Protein AF-A0A2I0DUN9-F1 (afdb_monomer)

Radius of gyration: 20.66 Å; Cα contacts (8 Å, |Δi|>4): 141; chains: 1; bounding box: 55×34×54 Å

Sequence (148 aa):
MINYHPNDDMLLEHAKGCLNLAMTTALSAHCELCSICQEKLTTMTQQHAHIALIEEDAAADELETSIDLDDMLNSIMLLTPSSASKRQSKSAIVTVKGHEYQLPNALRQQISGTWNGLGKISRMRLETDSGEARASLLHIEAGGEIPE

Nearest PDB structures (foldseek):
  5nct-assembly1_A  TM=4.326E-01  e=4.757E+00  Tannerella forsythia
  5v7k-assembly1_A  TM=4.920E-01  e=5.375E+00  Saccharomyces cerevisiae S288C
  6d0r-assembly1_A  TM=4.954E-01  e=8.764E+00  Saccharomyces cerevisiae S288C
  7u1a-assembly1_H  TM=4.556E-01  e=8.764E+00  Saccharomyces cerevisiae
  6cx4-assembly1_A  TM=4.217E-01  e=6.864E+00  Saccharomyces cerevisiae S288C

Mean predicted aligned error: 9.02 Å

pLDDT: mean 83.7, std 13.74, range [50.0, 97.81]

Secondary structure (DSSP, 8-state):
-------HHHHHHHHTT-S-HHHHHHHHHHHHH-HHHHHHHHHHHHHHHHIIIII-TTTHHHHTTT--HHHHHHHHHHS------TT----EEEEETTEEEEE-GGGTTT--PPEEEETTEEEEEPP-SSTT---EEEEE-TT-----

Solvent-accessible surface area (backbone atoms only — not comparable to full-atom values): 9129 Å² total; per-residue (Å²): 136,85,90,79,75,82,57,69,67,62,45,48,36,50,52,71,65,74,50,58,64,38,57,42,36,53,50,48,31,45,32,76,75,29,69,70,54,35,52,53,37,52,53,50,34,49,54,52,49,48,48,63,68,63,70,46,55,84,60,49,76,67,54,72,79,74,64,63,63,65,61,54,49,49,53,59,70,66,51,69,84,70,82,65,63,70,75,70,79,64,72,37,64,47,76,58,96,93,42,78,44,84,49,48,76,57,50,42,88,39,74,79,56,62,81,49,65,64,91,47,38,34,38,26,55,38,80,43,92,54,90,89,45,84,38,63,54,76,49,69,43,94,94,46,78,84,80,132

Structure (mmCIF,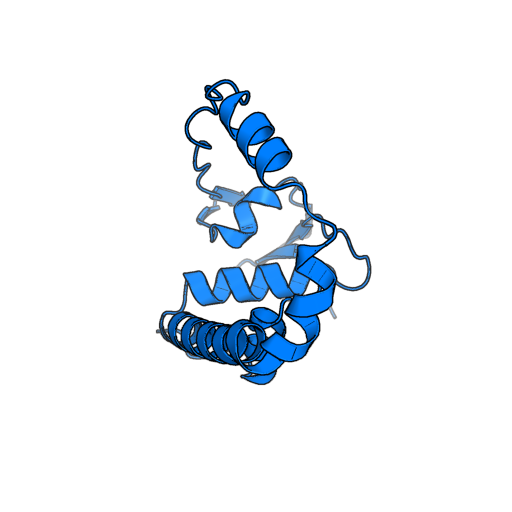 N/CA/C/O backbone):
data_AF-A0A2I0DUN9-F1
#
_entry.id   AF-A0A2I0DUN9-F1
#
loop_
_atom_site.group_PDB
_atom_site.id
_atom_site.type_symbol
_atom_site.label_atom_id
_atom_site.label_alt_id
_atom_site.label_comp_id
_atom_site.label_asym_id
_atom_site.label_entity_id
_atom_site.label_seq_id
_atom_site.pdbx_PDB_ins_code
_atom_site.Cartn_x
_atom_site.Cartn_y
_atom_site.Cartn_z
_atom_site.occupancy
_atom_site.B_iso_or_equiv
_atom_site.auth_seq_id
_atom_site.auth_comp_id
_atom_site.auth_asym_id
_atom_site.auth_atom_id
_atom_site.pdbx_PDB_model_num
ATOM 1 N N . MET A 1 1 ? -4.343 -17.302 5.606 1.00 76.25 1 MET A N 1
ATOM 2 C CA . MET A 1 1 ? -4.555 -17.361 4.146 1.00 76.25 1 MET A CA 1
ATOM 3 C C . MET A 1 1 ? -5.487 -16.222 3.782 1.00 76.25 1 MET A C 1
ATOM 5 O O . MET A 1 1 ? -6.520 -16.088 4.426 1.00 76.25 1 MET A O 1
ATOM 9 N N . ILE A 1 2 ? -5.069 -15.345 2.873 1.00 92.25 2 ILE A N 1
ATOM 10 C CA . ILE A 1 2 ? -5.893 -14.232 2.390 1.00 92.25 2 ILE A CA 1
ATOM 11 C C . ILE A 1 2 ? -6.719 -14.774 1.224 1.00 92.25 2 ILE A C 1
ATOM 13 O O . ILE A 1 2 ? -6.141 -15.350 0.312 1.00 92.25 2 ILE A O 1
ATOM 17 N N . ASN A 1 3 ? -8.043 -14.625 1.287 1.00 95.50 3 ASN A N 1
ATOM 18 C CA . ASN A 1 3 ? -8.964 -15.171 0.279 1.00 95.50 3 ASN A CA 1
ATOM 19 C C . ASN A 1 3 ? -9.437 -14.123 -0.740 1.00 95.50 3 ASN A C 1
ATOM 21 O O . ASN A 1 3 ? -10.031 -14.478 -1.751 1.00 95.50 3 ASN A O 1
ATOM 25 N N . TYR A 1 4 ? -9.216 -12.840 -0.452 1.00 96.19 4 TYR A N 1
ATOM 26 C CA . TYR A 1 4 ? -9.645 -11.727 -1.291 1.00 96.19 4 TYR A CA 1
ATOM 27 C C . TYR A 1 4 ? -8.421 -10.956 -1.760 1.00 96.19 4 TYR A C 1
ATOM 29 O O . TYR A 1 4 ? -7.618 -10.509 -0.938 1.00 96.19 4 TYR A O 1
ATOM 37 N N . HIS A 1 5 ? -8.303 -10.807 -3.074 1.00 96.38 5 HIS A N 1
ATOM 38 C CA . HIS A 1 5 ? -7.182 -10.150 -3.731 1.00 96.38 5 HIS A CA 1
ATOM 39 C C . HIS A 1 5 ? -7.683 -8.943 -4.533 1.00 96.38 5 HIS A C 1
ATOM 41 O O . HIS A 1 5 ? -8.818 -8.973 -5.019 1.00 96.38 5 HIS A O 1
ATOM 47 N N . PRO A 1 6 ? -6.861 -7.892 -4.689 1.00 95.81 6 PRO A N 1
ATOM 48 C CA . PRO A 1 6 ? -7.092 -6.861 -5.692 1.00 95.81 6 PRO A CA 1
ATOM 49 C C . PRO A 1 6 ? -7.238 -7.480 -7.084 1.00 95.81 6 PRO A C 1
ATOM 51 O O . PRO A 1 6 ? -6.671 -8.545 -7.349 1.00 95.81 6 PRO A O 1
ATOM 54 N N . ASN A 1 7 ? -7.982 -6.817 -7.972 1.00 95.88 7 ASN A N 1
ATOM 55 C CA . ASN A 1 7 ? -8.024 -7.255 -9.364 1.00 95.88 7 ASN A CA 1
ATOM 56 C C . ASN A 1 7 ? -6.652 -7.025 -10.033 1.00 95.88 7 ASN A C 1
ATOM 58 O O . ASN A 1 7 ? -5.837 -6.221 -9.566 1.00 95.88 7 ASN A O 1
ATOM 62 N N . ASP A 1 8 ? -6.410 -7.735 -11.132 1.00 95.81 8 ASP A N 1
ATOM 63 C CA . ASP A 1 8 ? -5.129 -7.657 -11.831 1.00 95.81 8 ASP A CA 1
ATOM 64 C C . ASP A 1 8 ? -4.909 -6.282 -12.499 1.00 95.81 8 ASP A C 1
ATOM 66 O O . ASP A 1 8 ? -3.781 -5.798 -12.498 1.00 95.81 8 ASP A O 1
ATOM 70 N N . ASP A 1 9 ? -5.959 -5.591 -12.964 1.00 96.19 9 ASP A N 1
ATOM 71 C CA . ASP A 1 9 ? -5.844 -4.228 -13.519 1.00 96.19 9 ASP A CA 1
ATOM 72 C C . ASP A 1 9 ? -5.327 -3.219 -12.479 1.00 96.19 9 ASP A C 1
ATOM 74 O O . ASP A 1 9 ? -4.479 -2.387 -12.780 1.00 96.19 9 ASP A O 1
ATOM 78 N N . MET A 1 10 ? -5.785 -3.304 -11.228 1.00 95.25 10 MET A N 1
ATOM 79 C CA . MET A 1 10 ? -5.327 -2.452 -10.131 1.00 95.25 10 MET A CA 1
ATOM 80 C C . MET A 1 10 ? -3.856 -2.714 -9.812 1.00 95.25 10 MET A C 1
ATOM 82 O O . MET A 1 10 ? -3.110 -1.770 -9.562 1.00 95.25 10 MET A O 1
ATOM 86 N N . LEU A 1 11 ? -3.427 -3.980 -9.816 1.00 96.50 11 LEU A N 1
ATOM 87 C CA . LEU A 1 11 ? -2.017 -4.331 -9.625 1.00 96.50 11 LEU A CA 1
ATOM 88 C C . LEU A 1 11 ? -1.153 -3.827 -10.784 1.00 96.50 11 LEU A C 1
ATOM 90 O O . LEU A 1 11 ? -0.044 -3.353 -10.548 1.00 96.50 11 LEU A O 1
ATOM 94 N N . LEU A 1 12 ? -1.676 -3.865 -12.009 1.00 95.88 12 LEU A N 1
ATOM 95 C CA . LEU A 1 12 ? -1.002 -3.354 -13.194 1.00 95.88 12 LEU A CA 1
ATOM 96 C C . LEU A 1 12 ? -0.828 -1.830 -13.137 1.00 95.88 12 LEU A C 1
ATOM 98 O O . LEU A 1 12 ? 0.276 -1.325 -13.321 1.00 95.88 12 LEU A O 1
ATOM 102 N N . GLU A 1 13 ? -1.889 -1.087 -12.823 1.00 95.81 13 GLU A N 1
ATOM 103 C CA . GLU A 1 13 ? -1.825 0.371 -12.654 1.00 95.81 13 GLU A CA 1
ATOM 104 C C . GLU A 1 13 ? -0.923 0.774 -11.479 1.00 95.81 13 GLU A C 1
ATOM 106 O O . GLU A 1 13 ? -0.237 1.796 -11.535 1.00 95.81 13 GLU A O 1
ATOM 111 N N . HIS A 1 14 ? -0.861 -0.053 -10.430 1.00 96.38 14 HIS A N 1
ATOM 112 C CA . HIS A 1 14 ? 0.099 0.125 -9.345 1.00 96.38 14 HIS A CA 1
ATOM 113 C C . HIS A 1 14 ? 1.543 -0.083 -9.816 1.00 96.38 14 HIS A C 1
ATOM 115 O O . HIS A 1 14 ? 2.398 0.740 -9.493 1.00 96.38 14 HIS A O 1
ATOM 121 N N . ALA A 1 15 ? 1.812 -1.129 -10.607 1.00 95.62 15 ALA A N 1
ATOM 122 C CA . ALA A 1 15 ? 3.133 -1.404 -11.175 1.00 95.62 15 ALA A CA 1
ATOM 123 C C . ALA A 1 15 ? 3.625 -0.265 -12.084 1.00 95.62 15 ALA A C 1
ATOM 125 O O . ALA A 1 15 ? 4.809 0.063 -12.076 1.00 95.62 15 ALA A O 1
ATOM 126 N N . LYS A 1 16 ? 2.710 0.370 -12.827 1.00 93.62 16 LYS A N 1
ATOM 127 C CA . LYS A 1 16 ? 2.991 1.544 -13.671 1.00 93.62 16 LYS A CA 1
ATOM 128 C C . LYS A 1 16 ? 3.138 2.856 -12.891 1.00 93.62 16 LYS A C 1
ATOM 130 O O . LYS A 1 16 ? 3.576 3.849 -13.459 1.00 93.62 16 LYS A O 1
ATOM 135 N N . GLY A 1 17 ? 2.744 2.893 -11.616 1.00 92.50 17 GLY A N 1
ATOM 136 C CA . GLY A 1 17 ? 2.734 4.122 -10.818 1.00 92.50 17 GLY A CA 1
ATOM 137 C C . GLY A 1 17 ? 1.606 5.101 -11.173 1.00 92.50 17 GLY A C 1
ATOM 138 O O . GLY A 1 17 ? 1.734 6.292 -10.908 1.00 92.50 17 GLY A O 1
ATOM 139 N N . CYS A 1 18 ? 0.499 4.624 -11.753 1.00 92.81 18 CYS A N 1
ATOM 140 C CA . CYS A 1 18 ? -0.605 5.462 -12.244 1.00 92.81 18 CYS A CA 1
ATOM 141 C C . CYS A 1 18 ? -1.753 5.658 -11.234 1.00 92.81 18 CYS A C 1
ATOM 143 O O . CYS A 1 18 ? -2.739 6.333 -11.528 1.00 92.81 18 CYS A O 1
ATOM 145 N N . LEU A 1 19 ? -1.656 5.074 -10.037 1.00 92.38 19 LEU A N 1
ATOM 146 C CA . LEU A 1 19 ? -2.688 5.179 -9.005 1.00 92.38 19 LEU A CA 1
ATOM 147 C C . LEU A 1 19 ? -2.474 6.379 -8.079 1.00 92.38 19 LEU A C 1
ATOM 149 O O . LEU A 1 19 ? -1.350 6.713 -7.703 1.00 92.38 19 LEU A O 1
ATOM 153 N N . ASN A 1 20 ? -3.580 6.966 -7.612 1.00 91.69 20 ASN A N 1
ATOM 154 C CA . ASN A 1 20 ? -3.532 7.983 -6.564 1.00 91.69 20 ASN A CA 1
ATOM 155 C C . ASN A 1 20 ? -2.907 7.438 -5.267 1.00 91.69 20 ASN A C 1
ATOM 157 O O . ASN A 1 20 ? -2.910 6.234 -4.996 1.00 91.69 20 ASN A O 1
ATOM 161 N N . LEU A 1 21 ? -2.418 8.351 -4.426 1.00 90.19 21 LEU A N 1
ATOM 162 C CA . LEU A 1 21 ? -1.692 8.002 -3.206 1.00 90.19 21 LEU A CA 1
ATOM 163 C C . LEU A 1 21 ? -2.498 7.090 -2.266 1.00 90.19 21 LEU A C 1
ATOM 165 O O . LEU A 1 21 ? -1.939 6.161 -1.694 1.00 90.19 21 LEU A O 1
ATOM 169 N N . ALA A 1 22 ? -3.809 7.314 -2.129 1.00 90.69 22 ALA A N 1
ATOM 170 C CA . ALA A 1 22 ? -4.656 6.496 -1.262 1.00 90.69 22 ALA A CA 1
ATOM 171 C C . ALA A 1 22 ? -4.697 5.025 -1.716 1.00 90.69 22 ALA A C 1
ATOM 173 O O . ALA A 1 22 ? -4.542 4.117 -0.896 1.00 90.69 22 ALA A O 1
ATOM 174 N N . MET A 1 23 ? -4.890 4.788 -3.017 1.00 92.19 23 MET A N 1
ATOM 175 C CA . MET A 1 23 ? -4.934 3.444 -3.600 1.00 92.19 23 MET A CA 1
ATOM 176 C C . MET A 1 23 ? -3.557 2.782 -3.608 1.00 92.19 23 MET A C 1
ATOM 178 O O . MET A 1 23 ? -3.442 1.611 -3.247 1.00 92.19 23 MET A O 1
ATOM 182 N N . THR A 1 24 ? -2.512 3.543 -3.937 1.00 93.19 24 THR A N 1
ATOM 183 C CA . THR A 1 24 ? -1.117 3.089 -3.890 1.00 93.19 24 THR A CA 1
ATOM 184 C C . THR A 1 24 ? -0.757 2.590 -2.493 1.00 93.19 24 THR A C 1
ATOM 186 O O . THR A 1 24 ? -0.285 1.464 -2.358 1.00 93.19 24 THR A O 1
ATOM 189 N N . THR A 1 25 ? -1.074 3.350 -1.439 1.00 91.56 25 THR A N 1
ATOM 190 C CA . THR A 1 25 ? -0.856 2.912 -0.053 1.00 91.56 25 THR A CA 1
ATOM 191 C C . THR A 1 25 ? -1.589 1.606 0.259 1.00 91.56 25 THR A C 1
ATOM 193 O O . THR A 1 25 ? -1.006 0.701 0.859 1.00 91.56 25 THR A O 1
ATOM 196 N N . ALA A 1 26 ? -2.866 1.492 -0.123 1.00 92.56 26 ALA A N 1
ATOM 197 C CA . ALA A 1 26 ? -3.679 0.314 0.178 1.00 92.56 26 ALA A CA 1
ATOM 198 C C . ALA A 1 26 ? -3.141 -0.954 -0.507 1.00 92.56 26 ALA A C 1
ATOM 200 O O . ALA A 1 26 ? -3.044 -2.005 0.131 1.00 92.56 26 ALA A O 1
ATOM 201 N N . LEU A 1 27 ? -2.752 -0.856 -1.781 1.00 95.62 27 LEU A N 1
ATOM 202 C CA . LEU A 1 27 ? -2.182 -1.977 -2.528 1.00 95.62 27 LEU A CA 1
ATOM 203 C C . LEU A 1 27 ? -0.792 -2.353 -2.026 1.00 95.62 27 LEU A C 1
ATOM 205 O O . LEU A 1 27 ? -0.536 -3.536 -1.820 1.00 95.62 27 LEU A O 1
ATOM 209 N N . SER A 1 28 ? 0.072 -1.378 -1.734 1.00 94.75 28 SER A N 1
ATOM 210 C CA . SER A 1 28 ? 1.381 -1.654 -1.135 1.00 94.75 28 SER A CA 1
ATOM 211 C C . SER A 1 28 ? 1.239 -2.373 0.210 1.00 94.75 28 SER A C 1
ATOM 213 O O . SER A 1 28 ? 1.896 -3.386 0.443 1.00 94.75 28 SER A O 1
ATOM 215 N N . ALA A 1 29 ? 0.315 -1.922 1.067 1.00 94.12 29 ALA A N 1
ATOM 216 C CA . ALA A 1 29 ? 0.013 -2.586 2.333 1.00 94.12 29 ALA A CA 1
ATOM 217 C C . ALA A 1 29 ? -0.496 -4.026 2.133 1.00 94.12 29 ALA A C 1
ATOM 219 O O . ALA A 1 29 ? -0.113 -4.925 2.880 1.00 94.12 29 ALA A O 1
ATOM 220 N N . HIS A 1 30 ? -1.335 -4.264 1.120 1.00 96.25 30 HIS A N 1
ATOM 221 C CA . HIS A 1 30 ? -1.812 -5.605 0.792 1.00 96.25 30 HIS A CA 1
ATOM 222 C C . HIS A 1 30 ? -0.684 -6.514 0.2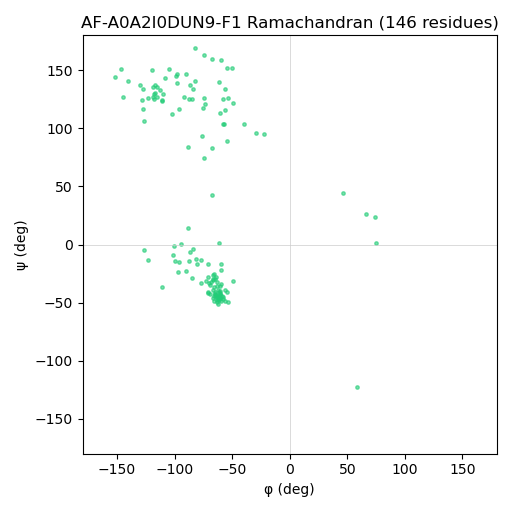85 1.00 96.25 30 HIS A C 1
ATOM 224 O O . HIS A 1 30 ? -0.570 -7.647 0.746 1.00 96.25 30 HIS A O 1
ATOM 230 N N . CYS A 1 31 ? 0.162 -6.033 -0.629 1.00 95.94 31 CYS A N 1
ATOM 231 C CA . CYS A 1 31 ? 1.285 -6.796 -1.176 1.00 95.94 31 CYS A CA 1
ATOM 232 C C . CYS A 1 31 ? 2.340 -7.131 -0.111 1.00 95.94 31 CYS A C 1
ATOM 234 O O . CYS A 1 31 ? 2.953 -8.187 -0.183 1.00 95.94 31 CYS A O 1
ATOM 236 N N . GLU A 1 32 ? 2.509 -6.301 0.921 1.00 93.88 32 GLU A N 1
ATOM 237 C CA . GLU A 1 32 ? 3.349 -6.653 2.075 1.00 93.88 32 GLU A CA 1
ATOM 238 C C . GLU A 1 32 ? 2.783 -7.815 2.909 1.00 93.88 32 GLU A C 1
ATOM 240 O O . GLU A 1 32 ? 3.542 -8.573 3.511 1.00 93.88 32 GLU A O 1
ATOM 245 N N . LEU A 1 33 ? 1.456 -7.960 2.963 1.00 93.31 33 LEU A N 1
ATOM 246 C CA . LEU A 1 33 ? 0.776 -8.991 3.755 1.00 93.31 33 LEU A CA 1
ATOM 247 C C . LEU A 1 33 ? 0.410 -10.244 2.942 1.00 93.31 33 LEU A C 1
ATOM 249 O O . LEU A 1 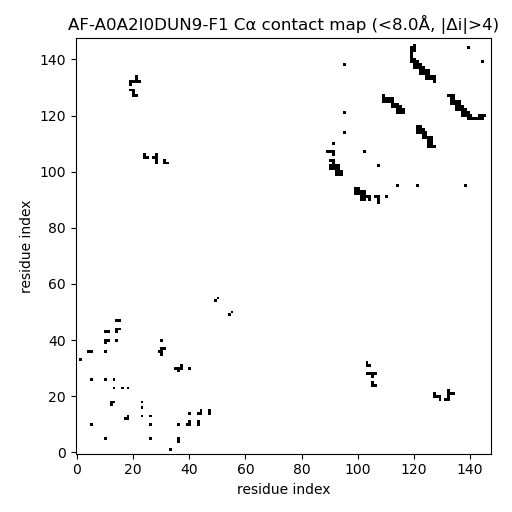33 ? 0.070 -11.276 3.524 1.00 93.31 33 LEU A O 1
ATOM 253 N N . CYS A 1 34 ? 0.448 -10.169 1.609 1.00 96.75 34 CYS A N 1
ATOM 254 C CA . CYS A 1 34 ? 0.001 -11.218 0.700 1.00 96.75 34 CYS A CA 1
ATOM 255 C C . CYS A 1 34 ? 1.093 -11.598 -0.306 1.00 96.75 34 CYS A C 1
ATOM 257 O O . CYS A 1 34 ? 1.306 -10.894 -1.293 1.00 96.75 34 CYS A O 1
ATOM 259 N N . SER A 1 35 ? 1.707 -12.770 -0.119 1.00 96.00 35 SER A N 1
ATOM 260 C CA . SER A 1 35 ? 2.753 -13.282 -1.017 1.00 96.00 35 SER A CA 1
ATOM 261 C C . SER A 1 35 ? 2.281 -13.467 -2.464 1.00 96.00 35 SER A C 1
ATOM 263 O O . SER A 1 35 ? 3.044 -13.216 -3.387 1.00 96.00 35 SER A O 1
ATOM 265 N N . ILE A 1 36 ? 1.014 -13.845 -2.674 1.00 97.12 36 ILE A N 1
ATOM 266 C CA . ILE A 1 36 ? 0.431 -14.029 -4.016 1.00 97.12 36 ILE A CA 1
ATOM 267 C C . ILE A 1 36 ? 0.415 -12.699 -4.779 1.00 97.12 36 ILE A C 1
ATOM 269 O O . ILE A 1 36 ? 0.838 -12.626 -5.930 1.00 97.12 36 ILE A O 1
ATOM 273 N N . CYS A 1 37 ? -0.057 -11.629 -4.136 1.00 97.81 37 CYS A N 1
ATOM 274 C CA . CYS A 1 37 ? -0.116 -10.310 -4.763 1.00 97.81 37 CYS A CA 1
ATOM 275 C C . CYS A 1 37 ? 1.275 -9.681 -4.901 1.00 97.81 37 CYS A C 1
ATOM 277 O O . CYS A 1 37 ? 1.523 -8.978 -5.876 1.00 97.81 37 CYS A O 1
ATOM 279 N N . GLN A 1 38 ? 2.193 -9.974 -3.976 1.00 97.19 38 GLN A N 1
ATOM 280 C CA . GLN A 1 38 ? 3.594 -9.570 -4.081 1.00 97.19 38 GLN A CA 1
ATOM 281 C C . GLN A 1 38 ? 4.276 -10.176 -5.313 1.00 97.19 38 GLN A C 1
ATOM 283 O O . GLN A 1 38 ? 4.963 -9.467 -6.049 1.00 97.19 38 GLN A O 1
ATOM 288 N N . GLU A 1 39 ? 4.082 -11.475 -5.545 1.00 97.81 39 GLU A N 1
ATOM 289 C CA . GLU A 1 39 ? 4.645 -12.179 -6.697 1.00 97.81 39 GLU A CA 1
ATOM 290 C C . GLU A 1 39 ? 4.083 -11.615 -8.006 1.00 97.81 39 GLU A C 1
ATOM 292 O O . GLU A 1 39 ? 4.855 -11.198 -8.868 1.00 97.81 39 GLU A O 1
ATOM 297 N N . LYS A 1 40 ? 2.752 -11.471 -8.104 1.00 97.56 40 LYS A N 1
ATOM 298 C CA . LYS A 1 40 ? 2.091 -10.841 -9.260 1.00 97.56 40 LYS A CA 1
ATOM 299 C C . LYS A 1 40 ? 2.637 -9.446 -9.562 1.00 97.56 40 LYS A C 1
ATOM 301 O O . LYS A 1 40 ? 2.993 -9.168 -10.705 1.00 97.56 40 LYS A O 1
ATOM 306 N N . LEU A 1 41 ? 2.728 -8.588 -8.543 1.00 97.44 41 LEU A N 1
ATOM 307 C CA . LEU A 1 41 ? 3.251 -7.231 -8.694 1.00 97.44 41 LEU A CA 1
ATOM 308 C C . LEU A 1 41 ? 4.701 -7.253 -9.191 1.00 97.44 41 LEU A C 1
ATOM 310 O O . LEU A 1 41 ? 5.047 -6.504 -10.094 1.00 97.44 41 LEU A O 1
ATOM 314 N N . THR A 1 42 ? 5.534 -8.144 -8.650 1.00 97.38 42 THR A N 1
ATOM 315 C CA . THR A 1 42 ? 6.938 -8.283 -9.065 1.00 97.38 42 THR A CA 1
ATOM 316 C C . THR A 1 42 ? 7.046 -8.672 -10.539 1.00 97.38 42 THR A C 1
ATOM 318 O O . THR A 1 42 ? 7.813 -8.057 -11.279 1.00 97.38 42 THR A O 1
ATOM 321 N N . THR A 1 43 ? 6.250 -9.648 -10.987 1.00 97.62 43 THR A N 1
ATOM 322 C CA . THR A 1 43 ? 6.204 -10.061 -12.396 1.00 97.62 43 THR A CA 1
ATOM 323 C C . THR A 1 43 ? 5.753 -8.920 -13.306 1.00 97.62 43 THR A C 1
ATOM 325 O O . THR A 1 43 ? 6.411 -8.652 -14.310 1.00 97.62 43 THR A O 1
ATOM 328 N N . MET A 1 44 ? 4.673 -8.219 -12.950 1.00 96.62 44 MET A N 1
ATOM 329 C CA . MET A 1 44 ? 4.161 -7.085 -13.729 1.00 96.62 44 MET A CA 1
ATOM 330 C C . MET A 1 44 ? 5.187 -5.951 -13.822 1.00 96.62 44 MET A C 1
ATOM 332 O O . MET A 1 44 ? 5.438 -5.438 -14.911 1.00 96.62 44 MET A O 1
ATOM 336 N N . THR A 1 45 ? 5.837 -5.597 -12.710 1.00 95.38 45 THR A N 1
ATOM 337 C CA . THR A 1 45 ? 6.899 -4.583 -12.684 1.00 95.38 45 THR A CA 1
ATOM 338 C C . THR A 1 45 ? 8.076 -4.986 -13.567 1.00 95.38 45 THR A C 1
ATOM 340 O O . THR A 1 45 ? 8.594 -4.154 -14.304 1.00 95.38 45 THR A O 1
ATOM 343 N N . GLN A 1 46 ? 8.484 -6.258 -13.547 1.00 94.25 46 GLN A N 1
ATOM 344 C CA . GLN A 1 46 ? 9.567 -6.743 -14.402 1.00 94.25 46 GLN A CA 1
ATOM 345 C C . GLN A 1 46 ? 9.205 -6.664 -15.891 1.00 94.25 46 GLN A C 1
ATOM 347 O O . GLN A 1 46 ? 10.032 -6.243 -16.697 1.00 94.25 46 GLN A O 1
ATOM 352 N N . GLN A 1 47 ? 7.979 -7.041 -16.259 1.00 92.38 47 GLN A N 1
ATOM 353 C CA . GLN A 1 47 ? 7.492 -6.942 -17.637 1.00 92.38 47 GLN A CA 1
ATOM 354 C C . GLN A 1 47 ? 7.456 -5.486 -18.114 1.00 92.38 47 GLN A C 1
ATOM 356 O O . GLN A 1 47 ? 7.940 -5.184 -19.201 1.00 92.38 47 GLN A O 1
ATOM 361 N N . HIS A 1 48 ? 6.950 -4.575 -17.281 1.00 89.81 48 HIS A N 1
ATOM 362 C CA . HIS A 1 48 ? 6.931 -3.150 -17.598 1.00 89.81 48 HIS A CA 1
ATOM 363 C C . HIS A 1 48 ? 8.330 -2.546 -17.702 1.00 89.81 48 HIS A C 1
ATOM 365 O O . HIS A 1 48 ? 8.589 -1.796 -18.637 1.00 89.81 48 HIS A O 1
ATOM 371 N N . ALA A 1 49 ? 9.240 -2.903 -16.794 1.00 88.88 49 ALA A N 1
ATOM 372 C CA . ALA A 1 49 ? 10.626 -2.456 -16.851 1.00 88.88 49 ALA A CA 1
ATOM 373 C C . ALA A 1 49 ? 11.331 -2.954 -18.120 1.00 88.88 49 ALA A C 1
ATOM 375 O O . ALA A 1 49 ? 12.080 -2.201 -18.728 1.00 88.88 49 ALA A O 1
ATOM 376 N N . HIS A 1 50 ? 11.071 -4.194 -18.548 1.00 88.75 50 HIS A N 1
ATOM 377 C CA . HIS A 1 50 ? 11.610 -4.722 -19.801 1.00 88.75 50 HIS A CA 1
ATOM 378 C C . HIS A 1 50 ? 11.153 -3.885 -21.003 1.00 88.75 50 HIS A C 1
ATOM 380 O O . HIS A 1 50 ? 11.983 -3.487 -21.810 1.00 88.75 50 HIS A O 1
ATOM 386 N N . ILE A 1 51 ? 9.856 -3.583 -21.104 1.00 86.69 51 ILE A N 1
ATOM 387 C CA . ILE A 1 51 ? 9.310 -2.763 -22.196 1.00 86.69 51 ILE A CA 1
ATOM 388 C C . ILE A 1 51 ? 9.915 -1.350 -22.160 1.00 86.69 51 ILE A C 1
ATOM 390 O O . ILE A 1 51 ? 10.482 -0.903 -23.151 1.00 86.69 51 ILE A O 1
ATOM 394 N N . ALA A 1 52 ? 9.874 -0.683 -21.003 1.00 83.44 52 ALA A N 1
ATOM 395 C CA . ALA A 1 52 ? 10.326 0.703 -20.858 1.00 83.44 52 ALA A CA 1
ATOM 396 C C . ALA A 1 52 ? 11.842 0.889 -21.052 1.00 83.44 52 ALA A C 1
ATOM 398 O O . ALA A 1 52 ? 12.283 1.951 -21.466 1.00 83.44 52 ALA A O 1
ATOM 399 N N . LEU A 1 53 ? 12.663 -0.118 -20.731 1.00 81.00 53 LEU A N 1
ATOM 400 C CA . LEU A 1 53 ? 14.123 0.004 -20.824 1.00 81.00 53 LEU A CA 1
ATOM 401 C C . LEU A 1 53 ? 14.714 -0.552 -22.121 1.00 81.00 53 LEU A C 1
ATOM 403 O O . LEU A 1 53 ? 15.825 -0.171 -22.469 1.00 81.00 53 LEU A O 1
ATOM 407 N N . ILE A 1 54 ? 14.034 -1.483 -22.800 1.00 77.06 54 ILE A N 1
ATOM 408 C CA . ILE A 1 54 ? 14.583 -2.168 -23.984 1.00 77.06 54 ILE A CA 1
ATOM 409 C C . ILE A 1 54 ? 13.860 -1.748 -25.265 1.00 77.06 54 ILE A C 1
ATOM 411 O O . ILE A 1 54 ? 14.496 -1.637 -26.308 1.00 77.06 54 ILE A O 1
ATOM 415 N N . GLU A 1 55 ? 12.544 -1.522 -25.226 1.00 65.62 55 GLU A N 1
ATOM 416 C CA . GLU A 1 55 ? 11.772 -1.193 -26.434 1.00 65.62 55 GLU A CA 1
ATOM 417 C C . GLU A 1 55 ? 11.710 0.324 -26.703 1.00 65.62 55 GLU A C 1
ATOM 419 O O . GLU A 1 55 ? 11.567 0.733 -27.855 1.00 65.62 55 GLU A O 1
ATOM 424 N N . GLU A 1 56 ? 11.895 1.165 -25.678 1.00 58.81 56 GLU A N 1
ATOM 425 C CA . GLU A 1 56 ? 11.934 2.640 -25.773 1.00 58.81 56 GLU A CA 1
ATOM 426 C C . GLU A 1 56 ? 13.336 3.226 -26.072 1.00 58.81 56 GLU A C 1
ATOM 428 O O . GLU A 1 56 ? 13.537 4.439 -25.998 1.00 58.81 56 GLU A O 1
ATOM 433 N N . ASP A 1 57 ? 14.294 2.399 -26.506 1.00 53.03 57 ASP A N 1
ATOM 434 C CA . ASP A 1 57 ? 15.667 2.802 -26.883 1.00 53.03 57 ASP A CA 1
ATOM 435 C C . ASP A 1 57 ? 15.703 3.836 -28.038 1.00 53.03 57 ASP A C 1
ATOM 437 O O . ASP A 1 57 ? 16.676 4.554 -28.240 1.00 53.03 57 ASP A O 1
ATOM 441 N N . ALA A 1 58 ? 14.597 3.991 -28.776 1.00 52.78 58 ALA A N 1
ATOM 442 C CA . ALA A 1 58 ? 14.458 5.008 -29.821 1.00 52.78 58 ALA A CA 1
ATOM 443 C C . ALA A 1 58 ? 14.343 6.456 -29.289 1.00 52.78 58 ALA A C 1
ATOM 445 O O . ALA A 1 58 ? 14.521 7.391 -30.067 1.00 52.78 58 ALA A O 1
ATOM 446 N N . ALA A 1 59 ? 14.043 6.656 -27.999 1.00 53.19 59 ALA A N 1
ATOM 447 C CA . ALA A 1 59 ? 13.986 7.976 -27.355 1.00 53.19 59 ALA A CA 1
ATOM 448 C C . ALA A 1 59 ? 15.241 8.300 -26.515 1.00 53.19 59 ALA A C 1
ATOM 450 O O . ALA A 1 59 ? 15.411 9.438 -26.074 1.00 53.19 59 ALA A O 1
ATOM 451 N N . ALA A 1 60 ? 16.133 7.324 -26.303 1.00 53.78 60 ALA A N 1
ATOM 452 C CA . ALA A 1 60 ? 17.375 7.506 -25.549 1.00 53.78 60 ALA A CA 1
ATOM 453 C C . ALA A 1 60 ? 18.369 8.453 -26.256 1.00 53.78 60 ALA A C 1
ATOM 455 O O . ALA A 1 60 ? 19.132 9.151 -25.586 1.00 53.78 60 ALA A O 1
ATOM 456 N N . ASP A 1 61 ? 18.289 8.550 -27.587 1.00 53.34 61 ASP A N 1
ATOM 457 C CA . ASP A 1 61 ? 19.175 9.369 -28.431 1.00 53.34 61 ASP A CA 1
ATOM 458 C C . ASP A 1 61 ? 19.008 10.890 -28.182 1.00 53.34 61 ASP A C 1
ATOM 460 O O . ASP A 1 61 ? 19.945 11.669 -28.350 1.00 53.34 61 ASP A O 1
ATOM 464 N N . GLU A 1 62 ? 17.839 11.346 -27.703 1.00 53.81 62 GLU A N 1
ATOM 465 C CA . GLU A 1 62 ? 17.638 12.752 -27.299 1.00 53.81 62 GLU A CA 1
ATOM 466 C C . GLU A 1 62 ? 18.096 13.030 -25.852 1.00 53.81 62 GLU A C 1
ATOM 468 O O . GLU A 1 62 ? 18.525 14.145 -25.541 1.00 53.81 62 GLU A O 1
ATOM 473 N N . LEU A 1 63 ? 18.056 12.031 -24.959 1.00 54.06 63 LEU A N 1
ATOM 474 C CA . LEU A 1 63 ? 18.346 12.207 -23.530 1.00 54.06 63 LEU A CA 1
ATOM 475 C C . LEU A 1 63 ? 19.855 12.312 -23.232 1.00 54.06 63 LEU A C 1
ATOM 477 O O . LEU A 1 63 ? 20.244 13.067 -22.335 1.00 54.06 63 LEU A O 1
ATOM 481 N N . GLU A 1 64 ? 20.704 11.618 -24.004 1.00 54.34 64 GLU A N 1
ATOM 482 C CA . GLU A 1 64 ? 22.172 11.626 -23.842 1.00 54.34 64 GLU A CA 1
ATOM 483 C C . GLU A 1 64 ? 22.803 13.021 -23.987 1.00 54.34 64 GLU A C 1
ATOM 485 O O . GLU A 1 64 ? 23.879 13.274 -23.450 1.00 54.34 64 GLU A O 1
ATOM 490 N N . THR A 1 65 ? 22.136 13.966 -24.655 1.00 56.47 65 THR A N 1
ATOM 491 C CA . THR A 1 65 ? 22.708 15.300 -24.909 1.00 56.47 65 THR A CA 1
ATOM 492 C C . THR A 1 65 ? 22.481 16.328 -23.795 1.00 56.47 65 THR A C 1
ATOM 494 O O . THR A 1 65 ? 23.033 17.426 -23.874 1.00 56.47 65 THR A O 1
ATOM 497 N N . SER A 1 66 ? 21.700 16.012 -22.751 1.00 62.81 66 SER A N 1
ATOM 498 C CA . SER A 1 66 ? 21.241 17.017 -21.768 1.00 62.81 66 SER A CA 1
ATOM 499 C C . SER A 1 66 ? 21.590 16.744 -20.301 1.00 62.81 66 SER A C 1
ATOM 501 O O . SER A 1 66 ? 21.469 17.655 -19.479 1.00 62.81 66 SER A O 1
ATOM 503 N N . ILE A 1 67 ? 22.028 15.531 -19.951 1.00 73.62 67 ILE A N 1
ATOM 504 C CA . ILE A 1 67 ? 22.321 15.153 -18.561 1.00 73.62 67 ILE A CA 1
ATOM 505 C C . ILE A 1 67 ? 23.836 15.165 -18.334 1.00 73.62 67 ILE A C 1
ATOM 507 O O . ILE A 1 67 ? 24.556 14.314 -18.852 1.00 73.62 67 ILE A O 1
ATOM 511 N N . ASP A 1 68 ? 24.318 16.106 -17.519 1.00 85.06 68 ASP A N 1
ATOM 512 C CA . ASP A 1 68 ? 25.712 16.141 -17.066 1.00 85.06 68 ASP A CA 1
ATOM 513 C C . ASP A 1 68 ? 25.931 15.084 -15.968 1.00 85.06 68 ASP A C 1
ATOM 515 O O . ASP A 1 68 ? 25.663 15.291 -14.778 1.00 85.06 68 ASP A O 1
ATOM 519 N N . LEU A 1 69 ? 26.375 13.900 -16.393 1.00 86.94 69 LEU A N 1
ATOM 520 C CA . LEU A 1 69 ? 26.655 12.778 -15.499 1.00 86.94 69 LEU A CA 1
ATOM 521 C C . LEU A 1 69 ? 27.808 13.081 -14.530 1.00 86.94 69 LEU A C 1
ATOM 523 O O . LEU A 1 69 ? 27.816 12.538 -13.421 1.00 86.94 69 LEU A O 1
ATOM 527 N N . ASP A 1 70 ? 28.746 13.953 -14.914 1.00 88.31 70 ASP A N 1
ATOM 528 C CA . ASP A 1 70 ? 29.863 14.357 -14.063 1.00 88.31 70 ASP A CA 1
ATOM 529 C C . ASP A 1 70 ? 29.372 15.255 -12.921 1.00 88.31 70 ASP A C 1
ATOM 531 O O . ASP A 1 70 ? 29.766 15.057 -11.770 1.00 88.31 70 ASP A O 1
ATOM 535 N N . ASP A 1 71 ? 28.460 16.193 -13.190 1.00 89.75 71 ASP A N 1
ATOM 536 C CA . ASP A 1 71 ? 27.844 17.026 -12.149 1.00 89.75 71 ASP A CA 1
ATOM 537 C C . ASP A 1 71 ? 26.958 16.207 -11.195 1.00 89.75 71 ASP A C 1
ATOM 539 O O . ASP A 1 71 ? 27.009 16.382 -9.970 1.00 89.75 71 ASP A O 1
ATOM 543 N N . MET A 1 72 ? 26.211 15.228 -11.721 1.00 89.31 72 MET A N 1
ATOM 544 C CA . MET A 1 72 ? 25.457 14.280 -10.894 1.00 89.31 72 MET A CA 1
ATOM 545 C C . MET A 1 72 ? 26.392 13.471 -9.981 1.00 89.31 72 MET A C 1
ATOM 547 O O . MET A 1 72 ? 26.131 13.333 -8.781 1.00 89.31 72 MET A O 1
ATOM 551 N N . LEU A 1 73 ? 27.497 12.951 -10.525 1.00 91.06 73 LEU A N 1
ATOM 552 C CA . LEU A 1 73 ? 28.484 12.195 -9.757 1.00 91.06 73 LEU A CA 1
ATOM 553 C C . LEU A 1 73 ? 29.157 13.069 -8.694 1.00 91.06 73 LEU A C 1
ATOM 555 O O . LEU A 1 73 ? 29.266 12.652 -7.541 1.00 91.06 73 LEU A O 1
ATOM 559 N N . ASN A 1 74 ? 29.563 14.288 -9.050 1.00 92.81 74 ASN A N 1
ATOM 560 C CA . ASN A 1 74 ? 30.151 15.248 -8.119 1.00 92.81 74 ASN A CA 1
ATOM 561 C C . ASN A 1 74 ? 29.177 15.591 -6.991 1.00 92.81 74 ASN A C 1
ATOM 563 O O . ASN A 1 74 ? 29.568 15.582 -5.825 1.00 92.81 74 ASN A O 1
ATOM 567 N N . SER A 1 75 ? 27.901 15.804 -7.315 1.00 90.56 75 SER A N 1
ATOM 568 C CA . SER A 1 75 ? 26.846 16.028 -6.328 1.00 90.56 75 SER A CA 1
ATOM 569 C C . SER A 1 75 ? 26.738 14.861 -5.349 1.00 90.56 75 SER A C 1
ATOM 571 O O . SER A 1 75 ? 26.708 15.094 -4.143 1.00 90.56 75 SER A O 1
ATOM 573 N N . ILE A 1 76 ? 26.761 13.612 -5.834 1.00 89.62 76 ILE A N 1
ATOM 574 C CA . ILE A 1 76 ? 26.748 12.407 -4.987 1.00 89.62 76 ILE A CA 1
ATOM 575 C C . ILE A 1 76 ? 28.000 12.334 -4.102 1.00 89.62 76 ILE A C 1
ATOM 577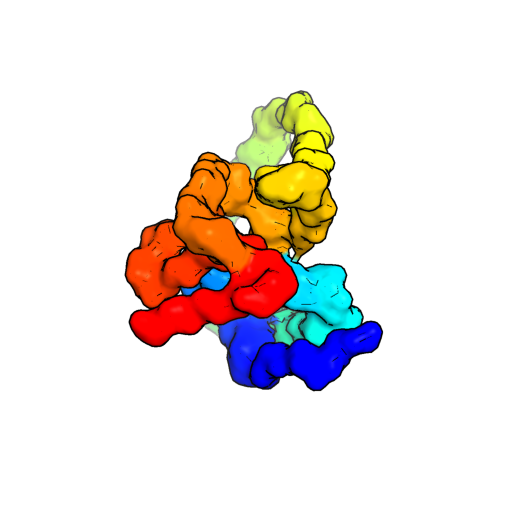 O O . ILE A 1 76 ? 27.887 12.037 -2.914 1.00 89.62 76 ILE A O 1
ATOM 581 N N . MET A 1 77 ? 29.185 12.613 -4.648 1.00 90.94 77 MET A N 1
ATOM 582 C CA . MET A 1 77 ? 30.457 12.530 -3.915 1.00 90.94 77 MET A CA 1
ATOM 583 C C . MET A 1 77 ? 30.626 13.645 -2.874 1.00 90.94 77 MET A C 1
ATOM 585 O O . MET A 1 77 ? 31.302 13.450 -1.864 1.00 90.94 77 MET A O 1
ATOM 589 N N . LEU A 1 78 ? 30.001 14.804 -3.099 1.00 91.88 78 LEU A N 1
ATOM 590 C CA . LEU A 1 78 ? 29.965 15.929 -2.163 1.00 91.88 78 LEU A CA 1
ATOM 591 C C . LEU A 1 78 ? 28.899 15.766 -1.074 1.00 91.88 78 LEU A C 1
ATOM 593 O O . LEU A 1 78 ? 28.928 16.510 -0.086 1.00 91.88 78 LEU A O 1
ATOM 597 N N . LEU A 1 79 ? 27.976 14.802 -1.205 1.00 87.88 79 LEU A N 1
ATOM 598 C CA . LEU A 1 79 ? 27.073 14.459 -0.112 1.00 87.88 79 LEU A CA 1
ATOM 599 C C . LEU A 1 79 ? 27.912 14.000 1.078 1.00 87.88 79 LEU A C 1
ATOM 601 O O . LEU A 1 79 ? 28.530 12.936 1.078 1.00 87.88 79 LEU A O 1
ATOM 605 N N . THR A 1 80 ? 27.893 14.797 2.143 1.00 81.12 80 THR A N 1
ATOM 606 C CA . THR A 1 80 ? 28.375 14.312 3.435 1.00 81.12 80 THR A CA 1
ATOM 607 C C . THR A 1 80 ? 27.578 13.057 3.794 1.00 81.12 80 THR A C 1
ATOM 609 O O . THR A 1 80 ? 26.351 13.067 3.633 1.00 81.12 80 THR A O 1
ATOM 612 N N . PRO A 1 81 ? 28.227 11.967 4.252 1.00 70.06 81 PRO A N 1
ATOM 613 C CA . PRO A 1 81 ? 27.511 10.790 4.707 1.00 70.06 81 PRO A CA 1
ATOM 614 C C . PRO A 1 81 ? 26.593 11.244 5.829 1.00 70.06 81 PRO A C 1
ATOM 616 O O . PRO A 1 81 ? 27.031 11.554 6.939 1.00 70.06 81 PRO A O 1
ATOM 619 N N . SER A 1 82 ? 25.310 11.364 5.498 1.00 64.00 82 SER A N 1
ATOM 620 C CA . SER A 1 82 ? 24.314 11.772 6.458 1.00 64.00 82 SER A CA 1
ATOM 621 C C . SER A 1 82 ? 24.385 10.750 7.578 1.00 64.00 82 SER A C 1
ATOM 623 O O . SER A 1 82 ? 24.205 9.550 7.349 1.00 64.00 82 SER A O 1
ATOM 625 N N . SER A 1 83 ? 24.583 11.214 8.809 1.00 55.81 83 SER A N 1
ATOM 626 C CA . SER A 1 83 ? 24.220 10.460 10.003 1.00 55.81 83 SER A CA 1
ATOM 627 C C . SER A 1 83 ? 22.695 10.353 10.093 1.00 55.81 83 SER A C 1
ATOM 629 O O . SER A 1 83 ? 22.118 10.540 11.163 1.00 55.81 83 SER A O 1
ATOM 631 N N . ALA A 1 84 ? 22.031 10.076 8.961 1.00 54.22 84 ALA A N 1
ATOM 632 C CA . ALA A 1 84 ? 20.655 9.668 8.849 1.00 54.22 84 ALA A CA 1
ATOM 633 C C . ALA A 1 84 ? 20.540 8.449 9.747 1.00 54.22 84 ALA A C 1
ATOM 635 O O . ALA A 1 84 ? 20.821 7.324 9.338 1.00 54.22 84 ALA A O 1
ATOM 636 N N . SER A 1 85 ? 20.232 8.729 11.014 1.00 50.25 85 SER A N 1
ATOM 637 C CA . SER A 1 85 ? 19.938 7.793 12.079 1.00 50.25 85 SER A CA 1
ATOM 638 C C . SER A 1 85 ? 19.115 6.711 11.429 1.00 50.25 85 SER A C 1
ATOM 640 O O . SER A 1 85 ? 17.991 7.028 11.036 1.00 50.25 85 SER A O 1
ATOM 642 N N . LYS A 1 86 ? 19.748 5.546 11.170 1.00 51.44 86 LYS A N 1
ATOM 643 C CA . LYS A 1 86 ? 19.243 4.416 10.370 1.00 51.44 86 LYS A CA 1
ATOM 644 C C . LYS A 1 86 ? 17.732 4.506 10.341 1.00 51.44 86 LYS A C 1
ATOM 646 O O . LYS A 1 86 ? 17.204 4.129 11.382 1.00 51.44 86 LYS A O 1
ATOM 651 N N . ARG A 1 87 ? 17.109 5.116 9.299 1.00 53.81 87 ARG A N 1
ATOM 652 C CA . ARG A 1 87 ? 15.718 5.646 9.340 1.00 53.81 87 ARG A CA 1
ATOM 653 C C . ARG A 1 87 ? 14.944 4.808 10.329 1.00 53.81 87 ARG A C 1
ATOM 655 O O . ARG A 1 87 ? 14.631 3.675 9.964 1.00 53.81 87 ARG A O 1
ATOM 662 N N . GLN A 1 88 ? 14.836 5.268 11.588 1.00 50.00 88 GLN A N 1
ATOM 663 C CA . GLN A 1 88 ? 14.432 4.358 12.660 1.00 50.00 88 GLN A CA 1
ATOM 664 C C . GLN A 1 88 ? 13.119 3.804 12.172 1.00 50.00 88 GLN A C 1
ATOM 666 O O . GLN A 1 88 ? 12.205 4.583 11.891 1.00 50.00 88 GLN A O 1
ATOM 671 N N . SER A 1 89 ? 13.088 2.497 11.916 1.00 54.25 89 SER A N 1
ATOM 672 C CA . SER A 1 89 ? 11.899 1.835 11.434 1.00 54.25 89 SER A CA 1
ATOM 673 C C . SER A 1 89 ? 10.949 1.915 12.608 1.00 54.25 89 SER A C 1
ATOM 675 O O . SER A 1 89 ? 10.918 1.013 13.441 1.00 54.25 89 SER A O 1
ATOM 677 N N . LYS A 1 90 ? 10.263 3.052 12.749 1.00 57.62 90 LYS A N 1
ATOM 678 C CA . LYS A 1 90 ? 9.139 3.199 13.644 1.00 57.62 90 LYS A CA 1
ATOM 679 C C . LYS A 1 90 ? 8.214 2.109 13.148 1.00 57.62 90 LYS A C 1
ATOM 681 O O . LYS A 1 90 ? 7.680 2.203 12.040 1.00 57.62 90 LYS A O 1
ATOM 686 N N . SER A 1 91 ? 8.156 1.007 13.885 1.00 59.50 91 SER A N 1
ATOM 687 C CA . SER A 1 91 ? 7.081 0.053 13.722 1.00 59.50 91 SER A CA 1
ATOM 688 C C . SER A 1 91 ? 5.817 0.903 13.766 1.00 59.50 91 SER A C 1
ATOM 690 O O . SER A 1 91 ? 5.643 1.695 14.694 1.00 59.50 91 SER A O 1
ATOM 692 N N . ALA A 1 92 ? 5.015 0.854 12.703 1.00 75.19 92 ALA A N 1
ATOM 693 C CA . ALA A 1 92 ? 3.776 1.612 12.630 1.00 75.19 92 ALA A CA 1
ATOM 694 C C . ALA A 1 92 ? 2.768 0.920 13.537 1.00 75.19 92 ALA A C 1
ATOM 696 O O . ALA A 1 92 ? 1.910 0.167 13.091 1.00 75.19 92 ALA A O 1
ATOM 697 N N . ILE A 1 93 ? 2.967 1.096 14.833 1.00 87.06 93 ILE A N 1
ATOM 698 C CA . ILE A 1 93 ? 2.066 0.604 15.843 1.00 87.06 93 ILE A CA 1
ATOM 699 C C . ILE A 1 93 ? 1.078 1.719 16.137 1.00 87.06 93 ILE A C 1
ATOM 701 O O . ILE A 1 93 ? 1.476 2.847 16.428 1.00 87.06 93 ILE A O 1
ATOM 705 N N . VAL A 1 94 ? -0.209 1.398 16.056 1.00 88.69 94 VAL A N 1
ATOM 706 C CA . VAL A 1 94 ? -1.281 2.313 16.444 1.00 88.69 94 VAL A CA 1
ATOM 707 C C . VAL A 1 94 ? -2.063 1.726 17.603 1.00 88.69 94 VAL A C 1
ATOM 709 O O . VAL A 1 94 ? -2.387 0.538 17.613 1.00 88.69 94 VAL A O 1
ATOM 712 N N . THR A 1 95 ? -2.389 2.577 18.571 1.00 90.06 95 THR A N 1
ATOM 713 C CA . THR A 1 95 ? -3.208 2.203 19.723 1.00 90.06 95 THR A CA 1
ATOM 714 C C . THR A 1 95 ? -4.567 2.879 19.632 1.00 90.06 95 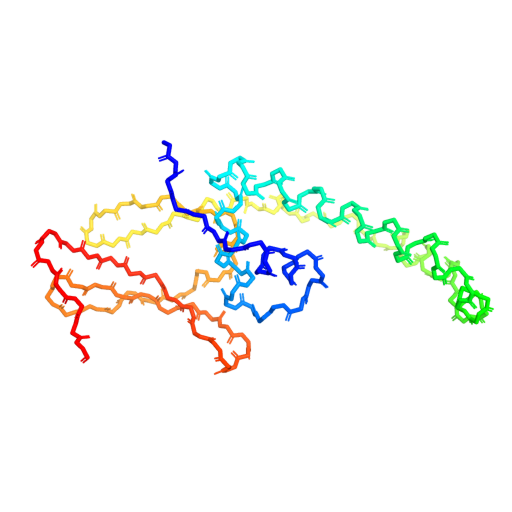THR A C 1
ATOM 716 O O . THR A 1 95 ? -4.649 4.093 19.444 1.00 90.06 95 THR A O 1
ATOM 719 N N . VAL A 1 96 ? -5.641 2.105 19.773 1.00 90.50 96 VAL A N 1
ATOM 720 C CA . VAL A 1 96 ? -7.026 2.593 19.773 1.00 90.50 96 VAL A CA 1
ATOM 721 C C . VAL A 1 96 ? -7.851 1.770 20.748 1.00 90.50 96 VAL A C 1
ATOM 723 O O . VAL A 1 96 ? -7.828 0.545 20.702 1.00 90.50 96 VAL A O 1
ATOM 726 N N . LYS A 1 97 ? -8.549 2.438 21.676 1.00 86.06 97 LYS A N 1
ATOM 727 C CA . LYS A 1 97 ? -9.386 1.788 22.702 1.00 86.06 97 LYS A CA 1
ATOM 728 C C . LYS A 1 97 ? -8.701 0.603 23.413 1.00 86.06 97 LYS A C 1
ATOM 730 O O . LYS A 1 97 ? -9.280 -0.469 2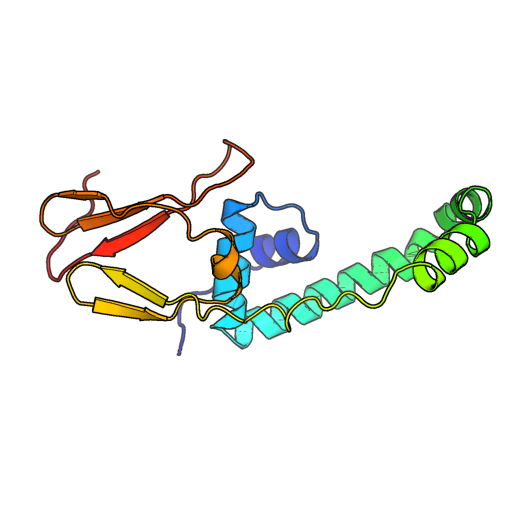3.561 1.00 86.06 97 LYS A O 1
ATOM 735 N N . GLY A 1 98 ? -7.436 0.777 23.801 1.00 86.69 98 GLY A N 1
ATOM 736 C CA . GLY A 1 98 ? -6.648 -0.256 24.489 1.00 86.69 98 GLY A CA 1
ATOM 737 C C . GLY A 1 98 ? -6.150 -1.411 23.610 1.00 86.69 98 GLY A C 1
ATOM 738 O O . GLY A 1 98 ? -5.480 -2.296 24.128 1.00 86.69 98 GLY A O 1
ATOM 739 N N . HIS A 1 99 ? -6.430 -1.400 22.304 1.00 88.44 99 HIS A N 1
ATOM 740 C CA . HIS A 1 99 ? -5.901 -2.367 21.345 1.00 88.44 99 HIS A CA 1
ATOM 741 C C . HIS A 1 99 ? -4.695 -1.790 20.615 1.00 88.44 99 HIS A C 1
ATOM 743 O O . HIS A 1 99 ? -4.706 -0.625 20.216 1.00 88.44 99 HIS A O 1
ATOM 749 N N . GLU A 1 100 ? -3.680 -2.620 20.416 1.00 91.88 100 GLU A N 1
ATOM 750 C CA . GLU A 1 100 ? -2.450 -2.287 19.708 1.00 91.88 100 GLU A CA 1
ATOM 751 C C . GLU A 1 100 ? -2.413 -3.055 18.381 1.00 91.88 100 GLU A C 1
ATOM 753 O O . GLU A 1 100 ? -2.541 -4.279 18.359 1.00 91.88 100 GLU A O 1
ATOM 758 N N . TYR A 1 101 ? -2.268 -2.337 17.268 1.00 90.75 101 TYR A N 1
ATOM 759 C CA . TYR A 1 101 ? -2.208 -2.921 15.929 1.00 90.75 101 TYR A CA 1
ATOM 760 C C . TYR A 1 101 ? -0.854 -2.645 15.297 1.00 90.75 101 TYR A C 1
ATOM 762 O O . TYR A 1 101 ? -0.417 -1.496 15.246 1.00 90.75 101 TYR A O 1
ATOM 770 N N . GLN A 1 102 ? -0.224 -3.688 14.758 1.00 90.31 102 GLN A N 1
ATOM 771 C CA . GLN A 1 102 ? 0.933 -3.538 13.883 1.00 90.31 102 GLN A CA 1
ATOM 772 C C . GLN A 1 102 ? 0.463 -3.301 12.451 1.00 90.31 102 GLN A C 1
ATOM 774 O O . GLN A 1 102 ? -0.314 -4.089 11.913 1.00 90.31 102 GLN A O 1
ATOM 779 N N . LEU A 1 103 ? 0.932 -2.218 11.840 1.00 90.19 103 LEU A N 1
ATOM 780 C CA . LEU A 1 103 ? 0.578 -1.856 10.475 1.00 90.19 103 LEU A CA 1
ATOM 781 C C . LEU A 1 103 ? 1.723 -2.157 9.492 1.00 90.19 103 LEU A C 1
ATOM 783 O O . LEU A 1 103 ? 2.899 -2.059 9.867 1.00 90.19 103 LEU A O 1
ATOM 787 N N . PRO A 1 104 ? 1.380 -2.454 8.225 1.00 90.94 104 PRO A N 1
ATOM 788 C CA . PRO A 1 104 ? 2.318 -2.494 7.108 1.00 90.94 104 PRO A CA 1
ATOM 789 C C . PRO A 1 104 ? 3.204 -1.251 6.999 1.00 90.94 104 PRO A C 1
ATOM 791 O O . PRO A 1 104 ? 2.826 -0.136 7.372 1.00 90.94 104 PRO A O 1
ATOM 794 N N . ASN A 1 105 ? 4.391 -1.436 6.433 1.00 88.31 105 ASN A N 1
ATOM 795 C CA . ASN A 1 105 ? 5.386 -0.391 6.246 1.00 88.31 105 ASN A CA 1
ATOM 796 C C . ASN A 1 105 ? 4.883 0.706 5.313 1.00 88.31 105 ASN A C 1
ATOM 798 O O . ASN A 1 105 ? 5.160 1.876 5.580 1.00 88.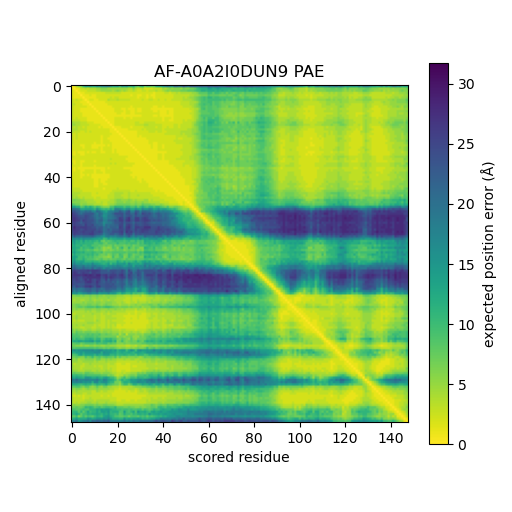31 105 ASN A O 1
ATOM 802 N N . ALA A 1 106 ? 4.098 0.340 4.298 1.00 88.69 106 ALA A N 1
ATOM 803 C CA . ALA A 1 106 ? 3.411 1.262 3.400 1.00 88.69 106 ALA A CA 1
ATOM 804 C C . ALA A 1 106 ? 2.626 2.370 4.130 1.00 88.69 106 ALA A C 1
ATOM 806 O O . ALA A 1 106 ? 2.543 3.492 3.642 1.00 88.69 106 ALA A O 1
ATOM 807 N N . LEU A 1 107 ? 2.097 2.098 5.329 1.00 88.38 107 LEU A N 1
ATOM 808 C CA . LEU A 1 107 ? 1.313 3.068 6.101 1.00 88.38 107 LEU A CA 1
ATOM 809 C C . LEU A 1 107 ? 2.171 3.969 7.001 1.00 88.38 107 LEU A C 1
ATOM 811 O O . LEU A 1 107 ? 1.685 4.991 7.478 1.00 88.38 107 LEU A O 1
ATOM 815 N N . ARG A 1 108 ? 3.449 3.636 7.237 1.00 84.44 108 ARG A N 1
ATOM 816 C CA . ARG A 1 108 ? 4.298 4.277 8.265 1.00 84.44 108 ARG A CA 1
ATOM 817 C C . ARG A 1 108 ? 4.382 5.790 8.154 1.00 84.44 108 ARG A C 1
ATOM 819 O O . ARG A 1 108 ? 4.395 6.467 9.176 1.00 84.44 108 ARG A O 1
ATOM 826 N N . GLN A 1 109 ? 4.485 6.308 6.935 1.00 80.50 109 GLN A N 1
ATOM 827 C CA . GLN A 1 109 ? 4.678 7.741 6.716 1.00 80.50 109 GLN A CA 1
ATOM 828 C C . GLN A 1 109 ? 3.375 8.542 6.825 1.00 80.50 109 GLN A C 1
ATOM 830 O O . GLN A 1 109 ? 3.431 9.749 7.010 1.00 80.50 109 GLN A O 1
ATOM 835 N N . GLN A 1 110 ? 2.217 7.880 6.750 1.00 78.31 110 GLN A N 1
ATOM 836 C CA . GLN A 1 110 ? 0.905 8.534 6.704 1.00 78.31 110 GLN A CA 1
ATOM 837 C C . GLN A 1 110 ? 0.171 8.532 8.053 1.00 78.31 110 GLN A C 1
ATOM 839 O O . GLN A 1 110 ? -0.933 9.064 8.164 1.00 78.31 110 GLN A O 1
ATOM 844 N N . ILE A 1 111 ? 0.762 7.933 9.091 1.00 79.19 111 ILE A N 1
ATOM 845 C CA . ILE A 1 111 ? 0.171 7.845 10.430 1.00 79.19 111 ILE A CA 1
ATOM 846 C C . ILE A 1 111 ? 0.564 9.088 11.235 1.00 79.19 111 ILE A C 1
ATOM 848 O O . ILE A 1 111 ? 1.529 9.086 11.998 1.00 79.19 111 ILE A O 1
ATOM 852 N N . SER A 1 112 ? -0.198 10.160 11.047 1.00 74.94 112 SER A N 1
ATOM 853 C CA . SER A 1 112 ? -0.060 11.427 11.784 1.00 74.94 112 SER A CA 1
ATOM 854 C C . SER A 1 112 ? -1.370 11.889 12.442 1.00 74.94 112 SER A C 1
ATOM 856 O O . SER A 1 112 ? -1.386 12.878 13.171 1.00 74.94 112 SER A O 1
ATOM 858 N N . GLY A 1 113 ? -2.476 11.175 12.204 1.00 78.56 113 GLY A N 1
ATOM 859 C CA . GLY A 1 113 ? -3.816 11.598 12.604 1.00 78.56 113 GLY A CA 1
ATOM 860 C C . GLY A 1 113 ? -4.193 11.295 14.056 1.00 78.56 113 GLY A C 1
ATOM 861 O O . GLY A 1 113 ? -3.550 10.522 14.762 1.00 78.56 113 GLY A O 1
ATOM 862 N N . THR A 1 114 ? -5.314 11.874 14.489 1.00 86.00 114 THR A N 1
ATOM 863 C CA . THR A 1 114 ? -5.990 11.530 15.746 1.00 86.00 114 THR A CA 1
ATOM 864 C C . THR A 1 114 ? -7.145 10.562 15.496 1.00 86.00 114 THR A C 1
ATOM 866 O O . THR A 1 114 ? -7.817 10.607 14.458 1.00 86.00 114 THR A O 1
ATOM 869 N N . TRP A 1 115 ? -7.394 9.674 16.459 1.00 90.88 115 TRP A N 1
ATOM 870 C CA . TRP A 1 115 ? -8.584 8.827 16.452 1.00 90.88 115 TRP A CA 1
ATOM 871 C C . TRP A 1 115 ? -9.814 9.649 16.832 1.00 90.88 115 TRP A C 1
ATOM 873 O O . TRP A 1 115 ? -9.851 10.263 17.894 1.00 90.88 115 TRP A O 1
ATOM 883 N N . ASN A 1 116 ? -10.841 9.604 15.991 1.00 89.06 116 ASN A N 1
ATOM 884 C CA . ASN A 1 116 ? -12.151 10.180 16.261 1.00 89.06 116 ASN A CA 1
ATOM 885 C C . ASN A 1 116 ? -13.195 9.075 16.144 1.00 89.06 116 ASN A C 1
ATOM 887 O O . ASN A 1 116 ? -13.244 8.376 15.132 1.00 89.06 116 ASN A O 1
ATOM 891 N N . GLY A 1 117 ? -14.021 8.884 17.166 1.00 81.69 117 GLY A N 1
ATOM 892 C CA . GLY A 1 117 ? -14.974 7.781 17.198 1.00 81.69 117 GLY A CA 1
ATOM 893 C C . GLY A 1 117 ? -16.269 8.132 17.908 1.00 81.69 117 GLY A C 1
ATOM 894 O O . GLY A 1 117 ? -16.280 8.956 18.817 1.00 81.69 117 GLY A O 1
ATOM 895 N N . LEU A 1 118 ? -17.350 7.478 17.487 1.00 78.56 118 LEU A N 1
ATOM 896 C CA . LEU A 1 118 ? -18.657 7.512 18.133 1.00 78.56 118 LEU A CA 1
ATOM 897 C C . LEU A 1 118 ? -19.106 6.065 18.353 1.00 78.56 118 LEU A C 1
ATOM 899 O O . LEU A 1 118 ? -19.147 5.266 17.415 1.00 78.56 118 LEU A O 1
ATOM 903 N N . GLY A 1 119 ? -19.418 5.712 19.600 1.00 85.06 119 GLY A N 1
ATOM 904 C CA . GLY A 1 119 ? -19.830 4.354 19.955 1.00 85.06 119 GLY A CA 1
ATOM 905 C C . GLY A 1 119 ? -18.770 3.309 19.594 1.00 85.06 1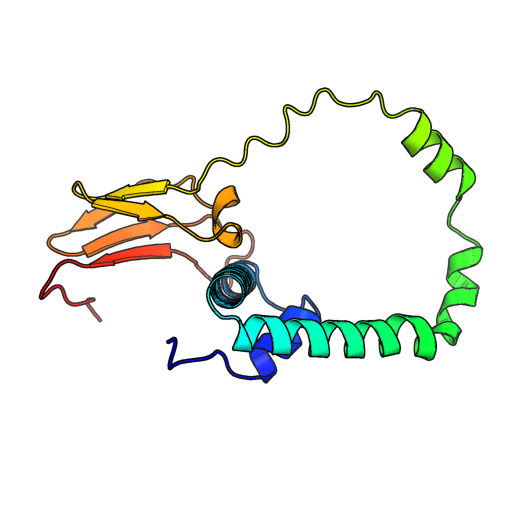19 GLY A C 1
ATOM 906 O O . GLY A 1 119 ? -17.627 3.391 20.047 1.00 85.06 119 GLY A O 1
ATOM 907 N N . LYS A 1 120 ? -19.151 2.324 18.774 1.00 88.31 120 LYS A N 1
ATOM 908 C CA . LYS A 1 120 ? -18.330 1.152 18.418 1.00 88.31 120 LYS A CA 1
ATOM 909 C C . LYS A 1 120 ? -17.341 1.376 17.272 1.00 88.31 120 LYS A C 1
ATOM 911 O O . LYS A 1 120 ? -16.557 0.479 16.977 1.00 88.31 120 LYS A O 1
ATOM 916 N N . ILE A 1 121 ? -17.352 2.551 16.640 1.00 90.94 121 ILE A N 1
ATOM 917 C CA . ILE A 1 121 ? -16.475 2.867 15.507 1.00 90.94 121 ILE A CA 1
ATOM 918 C C . ILE A 1 121 ? -15.515 3.979 15.891 1.00 90.94 121 ILE A C 1
ATOM 920 O O . ILE A 1 121 ? -15.896 4.983 16.488 1.00 90.94 121 ILE A O 1
ATOM 924 N N . SER A 1 122 ? -14.251 3.810 15.529 1.00 91.75 122 SER A N 1
ATOM 925 C CA . SER A 1 122 ? -13.219 4.837 15.615 1.00 91.75 122 SER A CA 1
ATOM 926 C C . SER A 1 122 ? -12.493 4.937 14.280 1.00 91.75 122 SER A C 1
ATOM 928 O O . SER A 1 122 ? -12.199 3.932 13.643 1.00 91.75 122 SER A O 1
ATOM 930 N N . ARG A 1 123 ? -12.229 6.162 13.835 1.00 91.94 123 ARG A N 1
ATOM 931 C CA . ARG A 1 123 ? -11.625 6.477 12.544 1.00 91.94 123 ARG A CA 1
ATOM 932 C C . ARG A 1 123 ? -10.422 7.385 12.747 1.00 91.94 123 ARG A C 1
ATOM 934 O O . ARG A 1 123 ? -10.526 8.404 13.423 1.00 91.94 123 ARG A O 1
ATOM 941 N N . MET A 1 124 ? -9.320 7.061 12.091 1.00 92.06 124 MET A N 1
ATOM 942 C CA . MET A 1 124 ? -8.179 7.954 11.917 1.00 92.06 124 MET A CA 1
ATOM 943 C C . MET A 1 124 ? -8.039 8.266 10.432 1.00 92.06 124 MET A C 1
ATOM 945 O O . MET A 1 124 ? -8.021 7.356 9.606 1.00 92.06 124 MET A O 1
ATOM 949 N N . ARG A 1 125 ? -7.982 9.548 10.073 1.00 89.62 125 ARG A N 1
ATOM 950 C CA . ARG A 1 125 ? -7.739 9.959 8.684 1.00 89.62 125 ARG A CA 1
ATOM 951 C C . ARG A 1 125 ? -6.243 9.920 8.398 1.00 89.62 125 ARG A C 1
ATOM 953 O O . ARG A 1 125 ? -5.457 10.297 9.261 1.00 89.62 125 ARG A O 1
ATOM 960 N N . LEU A 1 126 ? -5.898 9.473 7.198 1.00 88.06 126 LEU A N 1
ATOM 961 C CA . LEU A 1 126 ? -4.545 9.542 6.667 1.00 88.06 126 LEU A CA 1
ATOM 962 C C . LEU A 1 126 ? -4.451 10.758 5.745 1.00 88.06 126 LEU A C 1
ATOM 964 O O . LEU A 1 126 ? -5.427 11.101 5.070 1.00 88.06 126 LEU A O 1
ATOM 968 N N . GLU A 1 127 ? -3.298 11.413 5.741 1.00 82.50 127 GLU A N 1
ATOM 969 C CA . GLU A 1 127 ? -3.031 12.522 4.830 1.00 82.50 127 GLU A CA 1
ATOM 970 C C . GLU A 1 127 ? -2.762 11.964 3.430 1.00 82.50 127 GLU A C 1
ATOM 972 O O . GLU A 1 127 ? -1.831 11.185 3.212 1.00 82.50 127 GLU A O 1
ATOM 977 N N . THR A 1 128 ? -3.628 12.332 2.489 1.00 77.94 128 THR A N 1
ATOM 978 C CA . THR A 1 128 ? -3.500 12.009 1.069 1.00 77.94 128 THR A CA 1
ATOM 979 C C . THR A 1 128 ? -3.392 13.321 0.298 1.00 77.94 128 THR A C 1
ATOM 981 O O . THR A 1 128 ? -4.203 14.221 0.500 1.00 77.94 128 THR A O 1
ATOM 984 N N . ASP A 1 129 ? -2.359 13.449 -0.534 1.00 67.31 129 ASP A N 1
ATOM 985 C CA . ASP A 1 129 ? -2.005 14.698 -1.227 1.00 67.31 129 ASP A CA 1
ATOM 986 C C . ASP A 1 129 ? -3.039 15.085 -2.302 1.00 67.31 129 ASP A C 1
ATOM 988 O O . ASP A 1 129 ? -3.396 16.249 -2.472 1.00 67.31 129 ASP A O 1
ATOM 992 N N . SER A 1 130 ? -3.622 14.087 -2.976 1.00 61.94 130 SER A N 1
ATOM 993 C CA . SER A 1 130 ? -4.666 14.298 -3.977 1.00 61.94 130 SER A CA 1
ATOM 994 C C . SER A 1 130 ? -6.061 14.120 -3.368 1.00 61.94 130 SER A C 1
ATOM 996 O O . SER A 1 130 ? -6.449 13.035 -2.934 1.00 61.94 130 SER A O 1
ATOM 998 N N . GLY A 1 131 ? -6.866 15.186 -3.351 1.00 64.38 131 GLY A N 1
ATOM 999 C CA . GLY A 1 131 ? -8.249 15.175 -2.841 1.00 64.38 131 GLY A CA 1
ATOM 1000 C C . GLY A 1 131 ? -9.227 14.237 -3.574 1.00 64.38 131 GLY A C 1
ATOM 1001 O O . GLY A 1 131 ? -10.398 14.185 -3.208 1.00 64.38 131 GLY A O 1
ATOM 1002 N N . GLU A 1 132 ? -8.764 13.496 -4.582 1.00 75.06 132 GLU A N 1
ATOM 1003 C CA . GLU A 1 132 ? -9.529 12.525 -5.375 1.00 75.06 132 GLU A CA 1
ATOM 1004 C C . GLU A 1 132 ? -9.904 11.270 -4.583 1.00 75.06 132 GLU A C 1
ATOM 1006 O O . GLU A 1 132 ? -10.967 10.687 -4.790 1.00 75.06 132 GLU A O 1
ATOM 1011 N N . ALA A 1 133 ? -9.045 10.852 -3.653 1.00 82.75 133 ALA A N 1
ATOM 1012 C CA . ALA A 1 133 ? -9.270 9.668 -2.844 1.00 82.75 133 ALA A CA 1
ATOM 1013 C C . ALA A 1 133 ? -8.821 9.908 -1.407 1.00 82.75 133 ALA A C 1
ATOM 1015 O O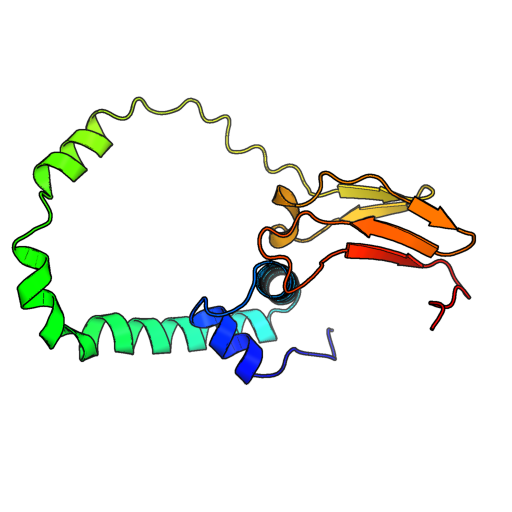 . ALA A 1 133 ? -7.805 10.545 -1.134 1.00 82.75 133 ALA A O 1
ATOM 1016 N N . ARG A 1 134 ? -9.603 9.379 -0.466 1.00 87.56 134 ARG A N 1
ATOM 1017 C CA . ARG A 1 134 ? -9.371 9.540 0.969 1.00 87.56 134 ARG A CA 1
ATOM 1018 C C . ARG A 1 134 ? -8.995 8.196 1.558 1.00 87.56 134 ARG A C 1
ATOM 1020 O O . ARG A 1 134 ? -9.705 7.218 1.342 1.00 87.56 134 ARG A O 1
ATOM 1027 N N . ALA A 1 135 ? -7.941 8.170 2.362 1.00 89.31 135 ALA A N 1
ATOM 1028 C CA . ALA A 1 135 ? -7.570 6.990 3.128 1.00 89.31 135 ALA A CA 1
ATOM 1029 C C . ALA A 1 135 ? -7.856 7.199 4.623 1.00 89.31 135 ALA A C 1
ATOM 1031 O O . ALA A 1 135 ? -7.718 8.296 5.174 1.00 89.31 135 ALA A O 1
ATOM 1032 N N . SER A 1 136 ? -8.302 6.141 5.296 1.00 90.81 136 SER A N 1
ATOM 1033 C CA . SER A 1 136 ? -8.534 6.162 6.739 1.00 90.81 136 SER A CA 1
ATOM 1034 C C . SER A 1 136 ? -8.363 4.783 7.349 1.00 90.81 136 SER A C 1
ATOM 1036 O O . SER A 1 136 ? -8.786 3.794 6.755 1.00 90.81 136 SER A O 1
ATOM 1038 N N . LEU A 1 137 ? -7.830 4.736 8.566 1.00 91.94 137 LEU A N 1
ATOM 1039 C CA . LEU A 1 137 ? -7.869 3.551 9.411 1.00 91.94 137 LEU A CA 1
ATOM 1040 C C . LEU A 1 137 ? -9.201 3.520 10.159 1.00 91.94 137 LEU A C 1
ATOM 1042 O O . LEU A 1 137 ? -9.632 4.532 10.721 1.00 91.94 137 LEU A O 1
ATOM 1046 N N . LEU A 1 138 ? -9.846 2.358 10.169 1.00 92.06 138 LEU A N 1
ATOM 1047 C CA . LEU A 1 138 ? -11.095 2.115 10.881 1.00 92.06 138 LEU A CA 1
ATOM 1048 C C . LEU A 1 138 ? -10.870 1.032 11.931 1.00 92.06 138 LEU A C 1
ATOM 1050 O O . LEU A 1 138 ? -10.362 -0.044 11.629 1.00 92.06 138 LEU A O 1
ATOM 1054 N N . HIS A 1 139 ? -11.286 1.319 13.156 1.00 91.81 139 HIS A N 1
ATOM 1055 C CA . HIS A 1 139 ? -11.419 0.347 14.227 1.00 91.81 139 HIS A CA 1
ATOM 1056 C C . HIS A 1 139 ? -12.906 0.162 14.524 1.00 91.81 139 HIS A C 1
ATOM 1058 O O . HIS A 1 139 ? -13.611 1.138 14.794 1.00 91.81 139 HIS A O 1
ATOM 1064 N N . ILE A 1 140 ? -13.376 -1.082 14.443 1.00 91.81 140 ILE A N 1
ATOM 1065 C CA . ILE A 1 140 ? -14.784 -1.455 14.593 1.00 91.81 140 ILE A CA 1
ATOM 1066 C C . ILE A 1 140 ? -14.856 -2.561 15.646 1.00 91.81 140 ILE A C 1
ATOM 1068 O O . ILE A 1 140 ? -14.289 -3.636 15.462 1.00 91.81 140 ILE A O 1
ATOM 1072 N N . GLU A 1 141 ? -15.528 -2.287 16.761 1.00 89.56 141 GLU A N 1
ATOM 1073 C CA . GLU A 1 141 ? -15.763 -3.279 17.815 1.00 89.56 141 GLU A CA 1
ATOM 1074 C C . GLU A 1 141 ? -16.836 -4.298 17.405 1.00 89.56 141 GLU A C 1
ATOM 1076 O O . GLU A 1 141 ? -17.640 -4.060 16.502 1.00 89.56 141 GLU A O 1
ATOM 1081 N N . ALA A 1 142 ? -16.894 -5.430 18.112 1.00 87.88 142 ALA A N 1
ATOM 1082 C CA . ALA A 1 142 ? -17.878 -6.477 17.856 1.00 87.88 142 ALA A CA 1
ATOM 1083 C C . ALA A 1 142 ? -19.328 -5.939 17.870 1.00 87.88 142 ALA A C 1
ATOM 1085 O O . ALA A 1 142 ? -19.795 -5.297 18.822 1.00 87.88 142 ALA A O 1
ATOM 1086 N N . GLY A 1 143 ? -20.054 -6.211 16.783 1.00 84.94 143 GLY A N 1
ATOM 1087 C CA . GLY A 1 143 ? -21.410 -5.704 16.560 1.00 84.94 143 GLY A CA 1
ATOM 1088 C C . GLY A 1 143 ? -21.483 -4.185 16.375 1.00 84.94 143 GLY A C 1
ATOM 1089 O O . GLY A 1 143 ? -22.476 -3.584 16.782 1.00 84.94 143 GLY A O 1
ATOM 1090 N N . GLY A 1 144 ? -20.408 -3.546 15.908 1.00 81.44 144 GLY A N 1
ATOM 1091 C CA . GLY A 1 144 ? -20.432 -2.197 15.350 1.00 81.44 144 GLY A CA 1
ATOM 1092 C C . GLY A 1 144 ? -20.772 -2.244 13.862 1.00 81.44 144 GLY A C 1
ATOM 1093 O O . GLY A 1 144 ? -20.253 -3.090 13.140 1.00 81.44 144 GLY A O 1
ATOM 1094 N N . GLU A 1 145 ? -21.627 -1.331 13.412 1.00 79.75 145 GLU A N 1
ATOM 1095 C CA . GLU A 1 145 ? -22.061 -1.218 12.016 1.00 79.75 145 GLU A CA 1
ATOM 1096 C C . GLU A 1 145 ? -21.661 0.143 11.464 1.00 79.75 145 GLU A C 1
ATOM 1098 O O . GLU A 1 145 ? -21.811 1.157 12.149 1.00 79.75 145 GLU A O 1
ATOM 1103 N N . ILE A 1 146 ? -21.127 0.161 10.242 1.00 80.31 146 ILE A N 1
ATOM 1104 C CA . ILE A 1 146 ? -20.790 1.401 9.544 1.00 80.31 146 ILE A CA 1
ATOM 1105 C C . ILE A 1 146 ? -22.110 2.037 9.084 1.00 80.31 146 ILE A C 1
ATOM 1107 O O . ILE A 1 146 ? -22.832 1.380 8.338 1.00 80.31 146 ILE A O 1
ATOM 1111 N N . PRO A 1 147 ? -22.436 3.271 9.514 1.00 75.56 147 PRO A N 1
ATOM 1112 C CA . PRO A 1 147 ? -23.624 3.969 9.030 1.00 75.56 147 PRO A CA 1
ATOM 1113 C C . PRO A 1 147 ? -23.534 4.195 7.517 1.00 75.56 147 PRO A C 1
ATOM 1115 O O . PRO A 1 147 ? -22.446 4.522 7.032 1.00 75.56 147 PRO A O 1
ATOM 1118 N N . GLU A 1 148 ? -24.657 4.030 6.813 1.00 66.56 148 GLU A N 1
ATOM 1119 C CA . GLU A 1 148 ? -24.789 4.398 5.392 1.00 66.56 148 GLU A CA 1
ATOM 1120 C C . GLU A 1 148 ? -24.605 5.905 5.153 1.00 66.56 148 GLU A C 1
ATOM 1122 O O . GLU A 1 148 ? -25.026 6.715 6.017 1.00 66.56 148 GLU A O 1
#

Foldseek 3Di:
DDPDDDDLVLLLCLLVVNDFLQSVLVLQQVLQVDVVSVVSSVVSNVVVCCCVVPVVVVVVVVVVVPDDVVVVVVVVVPPDPPVCVVVPQPQPWDDDPNDIDGGDSSCNVFPPFDWDDDPQKIKTWTDGPDPPDTHIDIGGDPPRDDDD